Protein AF-A0A9D5YTJ4-F1 (afdb_monomer_lite)

pLDDT: mean 91.55, std 6.03, range [72.94, 97.75]

Radius of gyration: 20.95 Å; chains: 1; bounding box: 50×25×51 Å

Foldseek 3Di:
DDKDQFAQWDDDPDDIDGDPRGDPPKIWDKDFPDWDWADWDWDWDDDPPPPDIDIDIDTDIDTDIDTDDIDD

Secondary structure (DSSP, 8-state):
-EEE----EE-SSSS-EE-SS--TT-EEEEEEEEEEE---EEEEEEETTTTEEEEEEE--EEEEEEEEEEE-

Structure (mmCIF, N/CA/C/O backbone):
data_AF-A0A9D5YTJ4-F1
#
_entry.id   AF-A0A9D5YTJ4-F1
#
loop_
_atom_site.group_PDB
_atom_site.id
_atom_site.type_symbol
_atom_site.label_atom_id
_atom_site.label_alt_id
_atom_site.label_comp_id
_atom_site.label_asym_id
_atom_site.label_entity_id
_atom_site.label_seq_id
_atom_site.pdbx_PDB_ins_code
_atom_site.Cartn_x
_atom_site.Cartn_y
_atom_site.Cartn_z
_atom_site.occupancy
_atom_site.B_iso_or_equiv
_atom_site.auth_seq_id
_atom_site.auth_comp_id
_atom_site.auth_asym_id
_atom_site.auth_atom_id
_atom_site.pdbx_PDB_model_num
ATOM 1 N N . THR A 1 1 ? 1.435 -6.328 14.915 1.00 81.56 1 THR A N 1
ATOM 2 C CA . THR A 1 1 ? 0.046 -5.849 14.765 1.00 81.56 1 THR A CA 1
ATOM 3 C C . THR A 1 1 ? 0.070 -4.361 14.490 1.00 81.56 1 THR A C 1
ATOM 5 O O . THR A 1 1 ? 0.754 -3.652 15.212 1.00 81.56 1 THR A O 1
ATOM 8 N N . VAL A 1 2 ? -0.593 -3.910 13.429 1.00 91.12 2 VAL A N 1
ATOM 9 C CA . VAL A 1 2 ? -0.677 -2.514 12.974 1.00 91.12 2 VAL A CA 1
ATOM 10 C C . VAL A 1 2 ? -2.112 -2.040 13.191 1.00 91.12 2 VAL A C 1
ATOM 12 O O . VAL A 1 2 ? -3.044 -2.778 12.876 1.00 91.12 2 VAL A O 1
ATOM 15 N N . LYS A 1 3 ? -2.294 -0.838 13.740 1.00 91.88 3 LYS A N 1
ATOM 16 C CA . LYS A 1 3 ? -3.609 -0.205 13.879 1.00 91.88 3 LYS A CA 1
ATOM 17 C C . LYS A 1 3 ? -3.746 0.903 12.845 1.00 91.88 3 LYS A C 1
ATOM 19 O O . LYS A 1 3 ? -2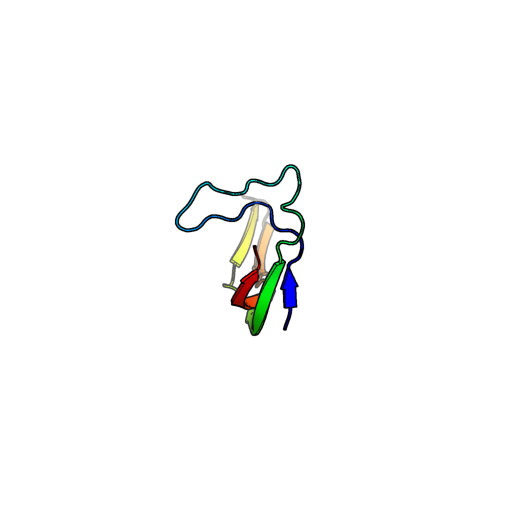.864 1.747 12.737 1.00 91.88 3 LYS A O 1
ATOM 24 N N . LEU A 1 4 ? -4.838 0.871 12.094 1.00 92.56 4 LEU A N 1
ATOM 25 C CA . LEU A 1 4 ? -5.227 1.914 11.153 1.00 92.56 4 LEU A CA 1
ATOM 26 C C . LEU A 1 4 ? -6.412 2.660 11.770 1.00 92.56 4 LEU A C 1
ATOM 28 O O . LEU A 1 4 ? -7.509 2.112 11.873 1.00 92.56 4 LEU A O 1
ATOM 32 N N . GLU A 1 5 ? -6.160 3.872 12.251 1.00 91.25 5 GLU A N 1
ATOM 33 C CA . GLU A 1 5 ? -7.131 4.672 13.016 1.00 91.25 5 GLU A CA 1
ATOM 34 C C . GLU A 1 5 ? -7.931 5.630 12.120 1.00 91.25 5 GLU A C 1
ATOM 36 O O . GLU A 1 5 ? -9.031 6.053 12.462 1.00 91.25 5 GLU A O 1
ATOM 41 N N . GLU A 1 6 ? -7.411 5.933 10.932 1.00 91.19 6 GLU A N 1
ATOM 42 C CA . GLU A 1 6 ? -8.052 6.822 9.966 1.00 91.19 6 GLU A CA 1
ATOM 43 C C . GLU A 1 6 ? -9.036 6.050 9.081 1.00 91.19 6 GLU A C 1
ATOM 45 O O . GLU A 1 6 ? -8.738 5.661 7.952 1.00 91.19 6 GLU A O 1
ATOM 50 N N . VAL A 1 7 ? -10.233 5.803 9.612 1.00 90.62 7 VAL A N 1
ATOM 51 C CA . VAL A 1 7 ? -11.303 5.107 8.889 1.00 90.62 7 VAL A CA 1
ATOM 52 C C . VAL A 1 7 ? -12.295 6.114 8.304 1.00 90.62 7 VAL A C 1
ATOM 54 O O . VAL A 1 7 ? -12.907 6.897 9.030 1.00 90.62 7 VAL A O 1
ATOM 57 N N . LEU A 1 8 ? -12.479 6.077 6.982 1.00 91.75 8 LEU A N 1
ATOM 58 C CA . LEU A 1 8 ? -13.356 7.001 6.246 1.00 91.75 8 LEU A CA 1
ATOM 59 C C . LEU A 1 8 ? -14.825 6.560 6.238 1.00 91.75 8 LEU A C 1
ATOM 61 O O . LEU A 1 8 ? -15.730 7.390 6.240 1.00 91.75 8 LEU A O 1
ATOM 65 N N . MET A 1 9 ? -15.075 5.253 6.217 1.00 89.56 9 MET A N 1
ATOM 66 C CA . MET A 1 9 ? -16.416 4.688 6.111 1.00 89.56 9 MET A CA 1
ATOM 67 C C . MET A 1 9 ? -16.431 3.280 6.696 1.00 89.56 9 MET A C 1
ATOM 69 O O . MET A 1 9 ? -15.477 2.524 6.512 1.00 89.56 9 MET A O 1
ATOM 73 N N . VAL A 1 10 ? -17.530 2.917 7.356 1.00 87.25 10 VAL A N 1
ATOM 74 C CA . VAL A 1 10 ? -17.804 1.537 7.766 1.00 87.25 10 VAL A CA 1
ATOM 75 C C . VAL A 1 10 ? -19.207 1.143 7.320 1.00 87.25 10 VAL A C 1
ATOM 77 O O . VAL A 1 10 ? -20.173 1.863 7.577 1.00 87.25 10 VAL A O 1
ATOM 80 N N . ALA A 1 11 ? -19.316 -0.005 6.655 1.00 86.50 11 ALA A N 1
ATOM 81 C CA . ALA A 1 11 ? -20.578 -0.582 6.208 1.00 86.50 11 ALA A CA 1
ATOM 82 C C . ALA A 1 11 ? -20.667 -2.059 6.619 1.00 86.50 11 ALA A C 1
ATOM 84 O O . ALA A 1 11 ? -19.659 -2.764 6.628 1.00 86.50 11 ALA A O 1
ATOM 85 N N . GLY A 1 12 ? -21.879 -2.496 6.954 1.00 81.75 12 GLY A N 1
ATOM 86 C CA . GLY A 1 12 ? -22.244 -3.872 7.301 1.00 81.75 12 GLY A CA 1
ATOM 87 C C . GLY A 1 12 ? -23.704 -4.111 6.909 1.00 81.75 12 GLY A C 1
ATOM 88 O O . GLY A 1 12 ? -24.168 -3.513 5.942 1.00 81.75 12 GLY A O 1
ATOM 89 N N . ASP A 1 13 ? -24.459 -4.883 7.690 1.00 72.94 13 ASP A N 1
ATOM 90 C CA . ASP A 1 13 ? -25.859 -5.240 7.377 1.00 72.94 13 ASP A CA 1
ATOM 91 C C . ASP A 1 13 ? -26.894 -4.117 7.642 1.00 72.94 13 ASP A C 1
ATOM 93 O O . ASP A 1 13 ? -28.095 -4.364 7.726 1.00 72.94 13 ASP A O 1
ATOM 97 N N . GLY A 1 14 ? -26.449 -2.864 7.786 1.00 74.44 14 GLY A N 1
ATOM 98 C CA . GLY A 1 14 ? -27.291 -1.706 8.105 1.00 74.44 14 GLY A CA 1
ATOM 99 C C . GLY A 1 14 ? -26.858 -0.425 7.388 1.00 74.44 14 GLY A C 1
ATOM 100 O O . GLY A 1 14 ? -26.044 -0.451 6.467 1.00 74.44 14 GLY A O 1
ATOM 101 N N . ALA A 1 15 ? -27.402 0.721 7.814 1.00 80.69 15 ALA A N 1
ATOM 102 C CA . ALA A 1 15 ? -27.059 2.012 7.216 1.00 80.69 15 ALA A CA 1
ATOM 103 C C . ALA A 1 15 ? -25.551 2.317 7.376 1.00 80.69 15 ALA A C 1
ATOM 105 O O . ALA A 1 15 ? -25.017 2.192 8.483 1.00 80.69 15 ALA A O 1
ATOM 106 N N . PRO A 1 16 ? -24.851 2.720 6.299 1.00 84.62 16 PRO A N 1
ATOM 107 C CA . PRO A 1 16 ? -23.414 2.953 6.344 1.00 84.62 16 PRO A CA 1
ATOM 108 C C . PRO A 1 16 ? -23.064 4.163 7.218 1.00 84.62 16 PRO A C 1
ATOM 110 O O . PRO A 1 16 ? -23.672 5.229 7.103 1.00 84.62 16 PRO A O 1
ATOM 113 N N . LYS A 1 17 ? -22.028 4.023 8.051 1.00 83.75 17 LYS A N 1
ATOM 114 C CA . LYS A 1 17 ? -21.431 5.142 8.788 1.00 83.75 17 LYS A CA 1
ATOM 115 C C . LYS A 1 17 ? -20.392 5.809 7.891 1.00 83.75 17 LYS A C 1
ATOM 117 O O . LYS A 1 17 ? -19.326 5.242 7.652 1.00 83.75 17 LYS A O 1
ATOM 122 N N . VAL A 1 18 ? -20.702 7.002 7.397 1.00 86.50 18 VAL A N 1
ATOM 123 C CA . VAL A 1 18 ? -19.793 7.805 6.566 1.00 86.50 18 VAL A CA 1
ATOM 124 C C . VAL A 1 18 ? -19.146 8.881 7.434 1.00 86.50 18 VAL A C 1
ATOM 126 O O . VAL A 1 18 ? -19.839 9.627 8.126 1.00 86.50 18 VAL A O 1
ATOM 129 N N . GLY A 1 19 ? -17.816 8.939 7.431 1.00 84.81 19 GLY A N 1
ATOM 130 C CA . GLY A 1 19 ? -17.048 9.955 8.139 1.00 84.81 19 GLY A CA 1
ATOM 131 C C . GLY A 1 19 ? -17.058 11.297 7.407 1.00 84.81 19 GLY A C 1
ATOM 132 O O . GLY A 1 19 ? -17.082 11.356 6.181 1.00 84.81 19 GLY A O 1
ATOM 133 N N . ALA A 1 20 ? -16.997 12.387 8.168 1.00 82.06 20 ALA A N 1
ATOM 134 C CA . ALA A 1 20 ? -16.797 13.738 7.650 1.00 82.06 20 ALA A CA 1
ATOM 135 C C . ALA A 1 20 ? -15.877 14.508 8.614 1.00 82.06 20 ALA A C 1
ATOM 137 O O . ALA A 1 20 ? -16.377 15.283 9.431 1.00 82.06 20 ALA A O 1
ATOM 138 N N . PRO A 1 21 ? -14.548 14.282 8.626 1.00 86.75 21 PRO A N 1
ATOM 139 C CA . PRO A 1 21 ? -13.712 13.551 7.658 1.00 86.75 21 PRO A CA 1
ATOM 140 C C . PRO A 1 21 ? -13.409 12.077 8.002 1.00 86.75 21 PRO A C 1
ATOM 142 O O . PRO A 1 21 ? -13.034 11.323 7.114 1.00 86.75 21 PRO A O 1
ATOM 145 N N . LEU A 1 22 ? -13.562 11.658 9.264 1.00 88.94 22 LEU A N 1
ATOM 146 C CA . LEU A 1 22 ? -13.281 10.297 9.754 1.00 88.94 22 LEU A CA 1
ATOM 147 C C . LEU A 1 22 ? -14.456 9.778 10.596 1.00 88.94 22 LEU A C 1
ATOM 149 O O . LEU A 1 22 ? -15.203 10.568 11.181 1.00 88.94 22 LEU A O 1
ATOM 153 N N . VAL A 1 23 ? -14.610 8.458 10.698 1.00 85.50 23 VAL A N 1
ATOM 154 C CA . VAL A 1 23 ? -15.577 7.814 11.599 1.00 85.50 23 VAL A CA 1
ATOM 155 C C . VAL A 1 23 ? -14.976 7.748 13.007 1.00 85.50 23 VAL A C 1
ATOM 157 O O . VAL A 1 23 ? -14.010 7.029 13.254 1.00 85.50 23 VAL A O 1
ATOM 160 N N . LYS A 1 24 ? -15.533 8.510 13.957 1.00 82.00 24 LYS A N 1
ATOM 161 C CA . LYS A 1 24 ? -15.017 8.561 15.338 1.00 82.00 24 LYS A CA 1
ATOM 162 C C . LYS A 1 24 ? -15.111 7.193 16.019 1.00 82.00 24 LYS A C 1
ATOM 164 O O . LYS A 1 24 ? -16.184 6.604 16.072 1.00 82.00 24 LYS A O 1
ATOM 169 N N . GLY A 1 25 ? -13.997 6.744 16.598 1.00 82.81 25 GLY A N 1
ATOM 170 C CA . GLY A 1 25 ? -13.918 5.490 17.355 1.00 82.81 25 GLY A CA 1
ATOM 171 C C . GLY A 1 25 ? -13.760 4.231 16.498 1.00 82.81 25 GLY A C 1
ATOM 172 O O . GLY A 1 25 ? -13.597 3.147 17.063 1.00 82.81 25 GLY A O 1
ATOM 173 N N . ALA A 1 26 ? -13.758 4.370 15.168 1.00 87.38 26 ALA A N 1
ATOM 174 C CA . ALA A 1 26 ? -13.468 3.272 14.264 1.00 87.38 26 ALA A CA 1
ATOM 175 C C . ALA A 1 26 ? -11.957 3.006 14.193 1.00 87.38 26 ALA A C 1
ATOM 177 O O . ALA A 1 26 ? -11.143 3.927 14.210 1.00 87.38 26 ALA A O 1
ATOM 178 N N .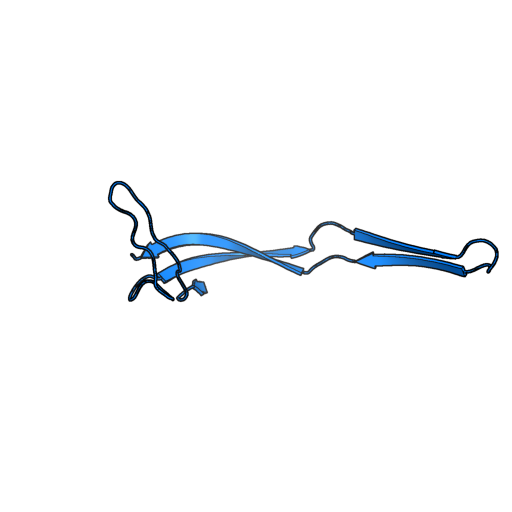 SER A 1 27 ? -11.574 1.734 14.121 1.00 90.12 27 SER A N 1
ATOM 179 C CA . SER A 1 27 ? -10.180 1.332 13.924 1.00 90.12 27 SER A CA 1
ATOM 180 C C . SER A 1 27 ? -10.105 -0.031 13.254 1.00 90.12 27 SER A C 1
ATOM 182 O O . SER A 1 27 ? -10.906 -0.919 13.545 1.00 90.12 27 SER A O 1
ATOM 184 N N . VAL A 1 28 ? -9.121 -0.213 12.380 1.00 92.69 28 VAL A N 1
ATOM 185 C CA . VAL A 1 28 ? -8.854 -1.493 11.720 1.00 92.69 28 VAL A CA 1
ATOM 186 C C . VAL A 1 28 ? -7.559 -2.075 12.268 1.00 92.69 28 VAL A C 1
ATOM 188 O O . VAL A 1 28 ? -6.505 -1.438 12.228 1.00 92.69 28 VAL A O 1
ATOM 191 N N . THR A 1 29 ? -7.632 -3.300 12.782 1.00 93.94 29 THR A N 1
ATOM 192 C CA . THR A 1 29 ? -6.467 -4.030 13.282 1.00 93.94 29 THR A CA 1
ATOM 193 C C . THR A 1 29 ? -5.958 -4.974 12.201 1.00 93.94 29 THR A C 1
ATOM 195 O O . THR A 1 29 ? -6.681 -5.853 11.730 1.00 93.94 29 THR A O 1
ATOM 198 N N . ALA A 1 30 ? -4.689 -4.822 11.828 1.00 94.50 30 ALA A N 1
ATOM 199 C CA . ALA A 1 30 ? -4.026 -5.623 10.809 1.00 94.50 30 ALA A CA 1
ATOM 200 C C . ALA A 1 30 ? -2.767 -6.319 11.346 1.00 94.50 30 ALA A C 1
ATOM 202 O O . ALA A 1 30 ? -2.141 -5.906 12.325 1.00 94.50 30 ALA A O 1
ATOM 203 N N . GLU A 1 31 ? -2.357 -7.388 10.681 1.00 95.00 31 GLU A N 1
ATOM 204 C CA . GLU A 1 31 ? -1.095 -8.082 10.910 1.00 95.00 31 GLU A CA 1
ATOM 205 C C . GLU A 1 31 ? -0.222 -8.011 9.662 1.00 95.00 31 GLU A C 1
ATOM 207 O O . GLU A 1 31 ? -0.714 -8.151 8.546 1.00 95.00 31 GLU A O 1
ATOM 212 N N . VAL A 1 32 ? 1.079 -7.798 9.860 1.00 94.88 32 VAL A N 1
ATOM 213 C CA . VAL A 1 32 ? 2.061 -7.859 8.777 1.00 94.88 32 VAL A CA 1
ATOM 214 C C . VAL A 1 32 ? 2.342 -9.325 8.491 1.00 94.88 32 VAL A C 1
ATOM 216 O O . VAL A 1 32 ? 2.836 -10.025 9.370 1.00 94.88 32 VAL A O 1
ATOM 219 N N . LEU A 1 33 ? 2.024 -9.775 7.280 1.00 93.69 33 LEU A N 1
ATOM 220 C CA . LEU A 1 33 ? 2.357 -11.125 6.834 1.00 93.69 33 LEU A CA 1
ATOM 221 C C . LEU A 1 33 ? 3.789 -11.179 6.306 1.00 93.69 33 LEU A C 1
ATOM 223 O O . LEU A 1 33 ? 4.582 -12.003 6.746 1.00 93.69 33 LEU A O 1
ATOM 227 N N . GLU A 1 34 ? 4.124 -10.285 5.377 1.00 92.94 34 GLU A N 1
ATOM 228 C CA . GLU A 1 34 ? 5.433 -10.277 4.733 1.00 92.94 34 GLU A CA 1
ATOM 229 C C . GLU A 1 34 ? 5.827 -8.896 4.200 1.00 92.94 34 GLU A C 1
ATOM 231 O O . GLU A 1 34 ? 5.003 -7.992 4.026 1.00 92.94 34 GLU A O 1
ATOM 236 N N . GLN A 1 35 ? 7.124 -8.762 3.925 1.00 95.06 35 GLN A N 1
ATOM 237 C CA . GLN A 1 35 ? 7.726 -7.628 3.236 1.00 95.06 35 GLN A CA 1
ATOM 238 C C . GLN A 1 35 ? 8.242 -8.116 1.883 1.00 95.06 35 GLN A C 1
ATOM 240 O O . GLN A 1 35 ? 9.252 -8.816 1.806 1.00 95.06 35 GLN A O 1
ATOM 245 N N . ALA A 1 36 ? 7.533 -7.761 0.818 1.00 94.50 36 ALA A N 1
ATOM 246 C CA . ALA A 1 36 ? 7.772 -8.269 -0.523 1.00 94.50 36 ALA A CA 1
ATOM 247 C C . ALA A 1 36 ? 8.278 -7.170 -1.462 1.00 94.50 36 ALA A C 1
ATOM 249 O O . ALA A 1 36 ? 8.091 -5.973 -1.246 1.00 94.50 36 ALA A O 1
ATOM 250 N N . LYS A 1 37 ? 8.915 -7.585 -2.558 1.00 96.19 37 LYS A N 1
ATOM 251 C CA . LYS A 1 37 ? 9.187 -6.704 -3.698 1.00 96.19 37 LYS A CA 1
ATOM 252 C C . LYS A 1 37 ? 8.122 -6.953 -4.753 1.00 96.19 37 LYS A C 1
ATOM 254 O O . LYS A 1 37 ? 7.987 -8.086 -5.207 1.00 96.19 37 LYS A O 1
ATOM 259 N N . GLY A 1 38 ? 7.426 -5.901 -5.172 1.00 94.81 38 GLY A N 1
ATOM 260 C CA . GLY A 1 38 ? 6.450 -5.958 -6.256 1.00 94.81 38 GLY A CA 1
ATOM 261 C C . GLY A 1 38 ? 7.082 -6.320 -7.600 1.00 94.81 38 GLY A C 1
ATOM 262 O O . GLY A 1 38 ? 8.298 -6.524 -7.723 1.00 94.81 38 GLY A O 1
ATOM 263 N N . ASP A 1 39 ? 6.260 -6.400 -8.635 1.00 96.25 39 ASP A N 1
ATOM 264 C CA . ASP A 1 39 ? 6.728 -6.788 -9.960 1.00 96.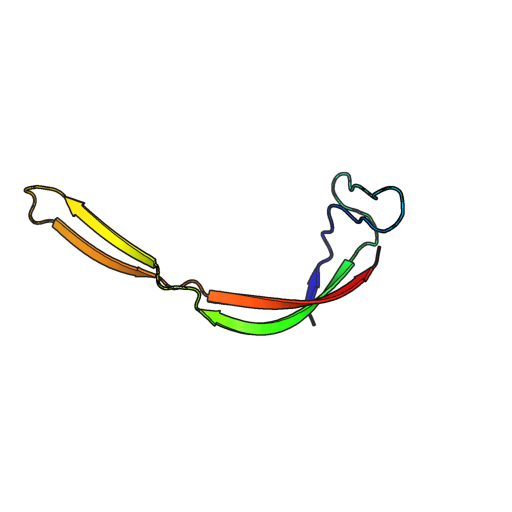25 39 ASP A CA 1
ATOM 265 C C . ASP A 1 39 ? 7.764 -5.819 -10.528 1.00 96.25 39 ASP A C 1
ATOM 267 O O . ASP A 1 39 ? 7.835 -4.634 -10.187 1.00 96.25 39 ASP A O 1
ATOM 271 N N . LYS A 1 40 ? 8.641 -6.355 -11.379 1.00 97.00 40 LYS A N 1
ATOM 272 C CA . LYS A 1 40 ? 9.710 -5.563 -11.978 1.00 97.00 40 LYS A CA 1
ATOM 273 C C . LYS A 1 40 ? 9.153 -4.702 -13.101 1.00 97.00 40 LYS A C 1
ATOM 275 O O . LYS A 1 40 ? 8.844 -5.200 -14.177 1.00 97.00 40 LYS A O 1
ATOM 280 N N . VAL A 1 41 ? 9.137 -3.394 -12.882 1.00 97.06 41 VAL A N 1
ATOM 281 C CA . VAL A 1 41 ? 8.799 -2.409 -13.908 1.00 97.06 41 VAL A CA 1
ATOM 282 C C . VAL A 1 41 ? 10.070 -2.009 -14.650 1.00 97.06 41 VAL A C 1
ATOM 284 O O . VAL A 1 41 ? 11.087 -1.671 -14.043 1.00 97.06 41 VAL A O 1
ATOM 287 N N . ILE A 1 42 ? 10.035 -2.053 -15.981 1.00 96.69 42 ILE A N 1
ATOM 288 C CA . ILE A 1 42 ? 11.160 -1.641 -16.824 1.00 96.69 42 ILE A CA 1
ATOM 289 C C . ILE A 1 42 ? 10.922 -0.211 -17.300 1.00 96.69 42 ILE A C 1
ATOM 291 O O . ILE A 1 42 ? 10.040 0.047 -18.113 1.00 96.69 42 ILE A O 1
ATOM 295 N N . VAL A 1 43 ? 11.771 0.712 -16.857 1.00 96.75 43 VAL A N 1
ATOM 296 C CA . VAL A 1 43 ? 11.800 2.088 -17.353 1.00 96.75 43 VAL A CA 1
ATOM 297 C C . VAL A 1 43 ? 12.794 2.164 -18.506 1.00 96.75 43 VAL A C 1
ATOM 299 O O . VAL A 1 43 ? 14.013 2.131 -18.310 1.00 96.75 43 VAL A O 1
ATOM 302 N N . PHE A 1 44 ? 12.275 2.260 -19.727 1.00 97.25 44 PHE A N 1
ATOM 303 C CA . PHE A 1 44 ? 13.073 2.426 -20.936 1.00 97.25 44 PHE A CA 1
ATOM 304 C C . PHE A 1 44 ? 12.931 3.845 -21.486 1.00 97.25 44 PHE A C 1
ATOM 306 O O . PHE A 1 44 ? 11.826 4.322 -21.725 1.00 97.25 44 PHE A O 1
ATOM 313 N N . LYS A 1 45 ? 14.060 4.520 -21.711 1.00 97.25 45 LYS A N 1
ATOM 314 C CA . LYS A 1 45 ? 14.118 5.851 -22.326 1.00 97.25 45 LYS A CA 1
ATOM 315 C C . LYS A 1 45 ? 14.963 5.770 -23.592 1.00 97.25 45 LYS A C 1
ATOM 317 O O . LYS A 1 45 ? 16.088 5.273 -23.548 1.00 97.25 45 LYS A O 1
ATOM 322 N N . LYS A 1 46 ? 14.449 6.270 -24.718 1.00 96.88 46 LYS A N 1
ATOM 323 C CA . LYS A 1 46 ? 15.162 6.329 -26.004 1.00 96.88 46 LYS A CA 1
ATOM 324 C C . LYS A 1 46 ? 14.842 7.634 -26.719 1.00 96.88 46 LYS A C 1
ATOM 326 O O . LYS A 1 46 ? 13.683 8.021 -26.792 1.00 96.88 46 LYS A O 1
ATOM 331 N N . LYS A 1 47 ? 15.860 8.272 -27.299 1.00 96.94 47 LYS A N 1
ATOM 332 C CA . LYS A 1 47 ? 15.703 9.456 -28.153 1.00 96.94 47 LYS A CA 1
ATOM 333 C C . LYS A 1 47 ? 16.174 9.092 -29.559 1.00 96.94 47 LYS A C 1
ATOM 335 O O . LYS A 1 47 ? 17.316 8.666 -29.749 1.00 96.94 47 LYS A O 1
ATOM 340 N N . ARG A 1 48 ? 15.278 9.188 -30.545 1.00 96.69 48 ARG A N 1
ATOM 341 C CA . ARG A 1 48 ? 15.560 8.802 -31.938 1.00 96.69 48 ARG A CA 1
ATOM 342 C C . ARG A 1 48 ? 16.698 9.668 -32.500 1.00 96.69 48 ARG A C 1
ATOM 344 O O . ARG A 1 48 ? 16.694 10.867 -32.278 1.00 96.69 48 ARG A O 1
ATOM 351 N N . ARG A 1 49 ? 17.650 9.058 -33.223 1.00 95.94 49 ARG A N 1
ATOM 352 C CA . ARG A 1 49 ? 18.800 9.719 -33.893 1.00 95.94 49 ARG A CA 1
ATOM 353 C C . ARG A 1 49 ? 19.801 10.458 -32.981 1.00 95.94 49 ARG A C 1
ATOM 355 O O . ARG A 1 49 ? 20.682 11.125 -33.496 1.00 95.94 49 ARG A O 1
ATOM 362 N N . HIS A 1 50 ? 19.733 10.296 -31.658 1.00 96.38 50 HIS A N 1
ATOM 363 C CA . HIS A 1 50 ? 20.684 10.926 -30.721 1.00 96.38 50 HIS A CA 1
ATOM 364 C C . HIS A 1 50 ? 21.584 9.924 -29.981 1.00 96.38 50 HIS A C 1
ATOM 366 O O . HIS A 1 50 ? 22.163 10.263 -28.956 1.00 96.38 50 HIS A O 1
ATOM 372 N N . ASN A 1 51 ? 21.631 8.665 -30.434 1.00 95.00 51 ASN A N 1
ATOM 373 C CA . ASN A 1 51 ? 22.324 7.545 -29.775 1.00 95.00 51 ASN A CA 1
ATO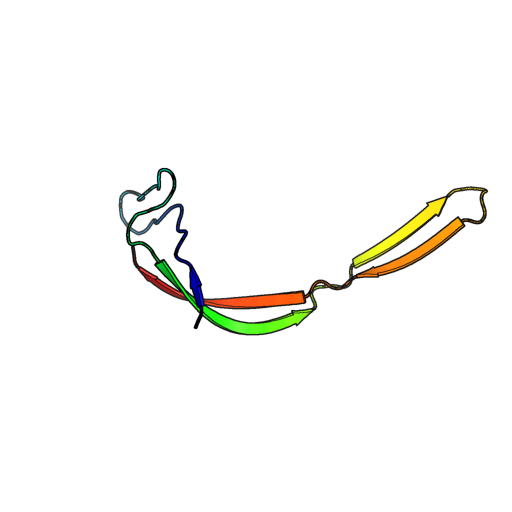M 374 C C . ASN A 1 51 ? 22.011 7.376 -28.265 1.00 95.00 51 ASN A C 1
ATOM 376 O O . ASN A 1 51 ? 22.706 6.678 -27.533 1.00 95.00 51 ASN A O 1
ATOM 380 N N . TYR A 1 52 ? 20.926 7.993 -27.788 1.00 96.62 52 TYR A N 1
ATOM 381 C CA . TYR A 1 52 ? 20.497 7.950 -26.398 1.00 96.62 52 TYR A CA 1
ATOM 382 C C . TYR A 1 52 ? 19.525 6.789 -26.197 1.00 96.62 52 TYR A C 1
ATOM 384 O O . TYR A 1 52 ? 18.405 6.797 -26.726 1.00 96.62 52 TYR A O 1
ATOM 392 N N . ARG A 1 53 ? 19.945 5.801 -25.401 1.00 96.19 53 ARG A N 1
ATOM 393 C CA . ARG A 1 53 ? 19.082 4.748 -24.855 1.00 96.19 53 ARG A CA 1
ATOM 394 C C . ARG A 1 53 ? 19.491 4.441 -23.412 1.00 96.19 53 ARG A C 1
ATOM 396 O O . ARG A 1 53 ? 20.676 4.299 -23.126 1.00 96.19 53 ARG A O 1
ATOM 403 N N . ARG A 1 54 ? 18.523 4.292 -22.511 1.00 96.31 54 ARG A N 1
ATOM 404 C CA . ARG A 1 54 ? 18.714 3.845 -21.122 1.00 96.31 54 ARG A CA 1
ATOM 405 C C . ARG A 1 54 ? 17.613 2.851 -20.765 1.00 96.31 54 ARG A C 1
ATOM 407 O O . ARG A 1 54 ? 16.462 3.049 -21.144 1.00 96.31 54 ARG A O 1
ATOM 414 N N . LYS A 1 55 ? 17.965 1.793 -20.039 1.00 96.75 55 LYS A N 1
ATOM 415 C CA . LYS A 1 55 ? 17.028 0.799 -19.507 1.00 96.75 55 LYS A CA 1
ATOM 416 C C . LYS A 1 55 ? 17.333 0.636 -18.024 1.00 96.75 55 LYS A C 1
ATOM 418 O O . LYS A 1 55 ? 18.459 0.289 -17.692 1.00 96.75 55 LYS A O 1
ATOM 423 N N . ASN A 1 56 ? 16.357 0.901 -17.164 1.00 97.00 56 ASN A N 1
ATOM 424 C CA . ASN A 1 56 ? 16.464 0.653 -15.731 1.00 97.00 56 ASN A CA 1
ATOM 425 C C . ASN A 1 56 ? 15.311 -0.239 -15.264 1.00 97.00 56 ASN A C 1
ATOM 427 O O . ASN A 1 56 ? 14.218 -0.180 -15.824 1.00 97.00 56 ASN A O 1
ATOM 431 N N . GLY A 1 57 ? 15.556 -1.077 -14.262 1.00 97.69 57 GLY A N 1
ATOM 432 C CA . GLY A 1 57 ? 14.515 -1.861 -13.606 1.00 97.69 57 GLY A CA 1
ATOM 433 C C . GLY A 1 57 ? 14.176 -1.256 -12.250 1.00 97.69 57 GLY A C 1
ATOM 434 O O . GLY A 1 57 ? 15.083 -0.911 -11.502 1.00 97.69 57 GLY A O 1
ATOM 435 N N . HIS A 1 58 ? 12.891 -1.176 -11.923 1.00 97.38 58 HIS A N 1
ATOM 436 C CA . HIS A 1 58 ? 12.400 -0.789 -10.603 1.00 97.38 58 HIS A CA 1
ATOM 437 C C . HIS A 1 58 ? 11.594 -1.932 -9.991 1.00 97.38 58 HIS A C 1
ATOM 439 O O . HIS A 1 58 ? 10.827 -2.587 -10.697 1.00 97.38 58 HIS A O 1
ATOM 445 N N . ARG A 1 59 ? 11.765 -2.174 -8.689 1.00 97.75 59 ARG A N 1
ATOM 446 C CA . ARG A 1 59 ? 10.875 -3.030 -7.893 1.00 97.75 59 ARG A CA 1
ATOM 447 C C . ARG A 1 59 ? 10.511 -2.270 -6.630 1.00 97.75 59 ARG A C 1
ATOM 449 O O . ARG A 1 59 ? 11.404 -1.893 -5.875 1.00 97.75 59 ARG A O 1
ATOM 456 N N . GLN A 1 60 ? 9.222 -2.053 -6.417 1.00 97.56 60 GLN A N 1
ATOM 457 C CA . GLN A 1 60 ? 8.728 -1.345 -5.242 1.00 97.56 60 GLN A CA 1
ATOM 458 C C . GLN A 1 60 ? 8.719 -2.279 -4.027 1.00 97.56 60 GLN A C 1
ATOM 460 O O . GLN A 1 60 ? 8.324 -3.436 -4.156 1.00 97.56 60 GLN A O 1
ATOM 465 N N . ASN A 1 61 ? 9.132 -1.788 -2.859 1.00 97.12 61 ASN A N 1
ATOM 466 C CA . ASN A 1 61 ? 8.937 -2.515 -1.604 1.00 97.12 61 ASN A CA 1
ATOM 467 C C . ASN A 1 61 ? 7.469 -2.391 -1.174 1.00 97.12 61 ASN A C 1
ATOM 469 O O . ASN A 1 61 ? 6.914 -1.292 -1.189 1.00 97.12 61 ASN A O 1
ATOM 473 N N . LEU A 1 62 ? 6.859 -3.511 -0.806 1.00 96.62 62 LEU A N 1
ATOM 474 C CA . LEU A 1 62 ? 5.463 -3.632 -0.409 1.00 96.62 62 LEU A CA 1
ATOM 475 C C . LEU A 1 62 ? 5.383 -4.353 0.935 1.00 96.62 62 LEU A C 1
ATOM 477 O O . LEU A 1 62 ? 6.097 -5.328 1.164 1.00 96.62 62 LEU A O 1
ATOM 481 N N . THR A 1 63 ? 4.475 -3.904 1.794 1.00 96.19 63 THR A N 1
ATOM 482 C CA . THR A 1 63 ? 4.119 -4.608 3.027 1.00 96.19 63 THR A CA 1
ATOM 483 C C . THR A 1 63 ? 2.758 -5.251 2.836 1.00 96.19 63 THR A C 1
ATOM 485 O O . THR A 1 63 ? 1.772 -4.552 2.605 1.00 96.19 63 THR A O 1
ATOM 488 N N . VAL A 1 64 ? 2.691 -6.575 2.940 1.00 94.12 64 VAL A N 1
ATO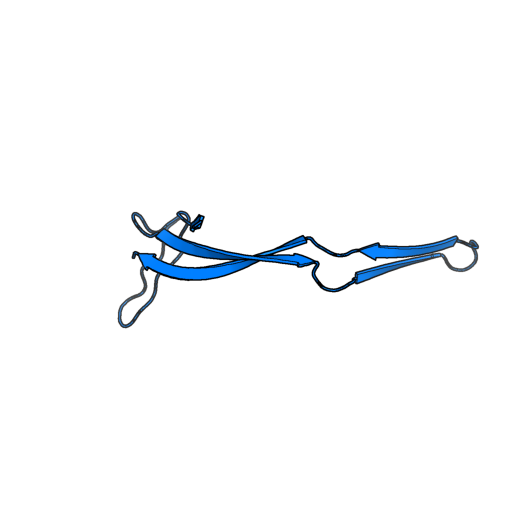M 489 C CA . VAL A 1 64 ? 1.424 -7.301 2.841 1.00 94.12 64 VAL A CA 1
ATOM 490 C C . VAL A 1 64 ? 0.793 -7.356 4.225 1.00 94.12 64 VAL A C 1
ATOM 492 O O . VAL A 1 64 ? 1.364 -7.913 5.165 1.00 94.12 64 VAL A O 1
ATOM 495 N N . LEU A 1 65 ? -0.393 -6.763 4.343 1.00 94.94 65 LEU A N 1
ATOM 496 C CA . LEU A 1 65 ? -1.171 -6.733 5.575 1.00 94.94 65 LEU A CA 1
ATOM 497 C C . LEU A 1 65 ? -2.384 -7.658 5.456 1.00 94.94 65 LEU A C 1
ATOM 499 O O . LEU A 1 65 ? -3.127 -7.593 4.479 1.00 94.94 65 LEU A O 1
ATOM 503 N N . ARG A 1 66 ? -2.617 -8.482 6.478 1.00 93.81 66 ARG A N 1
ATOM 504 C CA . ARG A 1 66 ? -3.878 -9.207 6.670 1.00 93.81 66 ARG A CA 1
ATOM 505 C C . ARG A 1 66 ? -4.738 -8.452 7.668 1.00 93.81 66 ARG A C 1
ATOM 507 O O . ARG A 1 66 ? -4.290 -8.167 8.776 1.00 93.81 66 ARG A O 1
ATOM 514 N N . ILE A 1 67 ? -5.979 -8.169 7.294 1.00 94.25 67 ILE A N 1
ATOM 515 C CA . ILE A 1 67 ? -6.955 -7.554 8.194 1.00 94.25 67 ILE A CA 1
ATOM 516 C C . ILE A 1 67 ? -7.451 -8.623 9.172 1.00 94.25 67 ILE A C 1
ATOM 518 O O . ILE A 1 67 ? -7.862 -9.699 8.742 1.00 94.25 67 ILE A O 1
ATOM 522 N N . LYS A 1 68 ? -7.356 -8.347 10.477 1.00 93.56 68 LYS A N 1
ATOM 523 C CA . LYS A 1 68 ? -7.812 -9.255 11.541 1.00 93.56 68 LYS A CA 1
ATOM 524 C C . LYS A 1 68 ? -9.176 -8.863 12.083 1.00 93.56 68 LYS A C 1
ATOM 526 O O . LYS A 1 68 ? -10.007 -9.735 12.284 1.00 93.56 68 LYS A O 1
ATOM 531 N N . ASP A 1 69 ? -9.368 -7.576 12.346 1.00 91.44 69 ASP A N 1
ATOM 532 C CA . ASP A 1 69 ? -10.561 -7.079 13.021 1.00 91.44 69 ASP A CA 1
ATOM 533 C C . ASP A 1 69 ? -10.889 -5.652 12.576 1.00 91.44 69 ASP A C 1
ATOM 535 O O . ASP A 1 69 ? -9.985 -4.857 12.289 1.00 91.44 69 ASP A O 1
ATOM 539 N N . ILE A 1 70 ? -12.183 -5.342 12.522 1.00 90.25 70 ILE A N 1
ATOM 540 C CA . ILE A 1 70 ? -12.712 -4.022 12.184 1.00 90.25 70 ILE A CA 1
ATOM 541 C C . ILE A 1 70 ? -13.607 -3.584 13.339 1.00 90.25 70 ILE A C 1
ATOM 543 O O . ILE A 1 70 ? -14.695 -4.120 13.535 1.00 90.25 70 ILE A O 1
ATOM 547 N N . LYS A 1 71 ? -13.160 -2.571 14.078 1.00 85.12 71 LYS A N 1
ATOM 548 C CA . LYS A 1 71 ? -13.940 -1.931 15.134 1.00 85.12 71 LYS A CA 1
ATOM 549 C C . LYS A 1 71 ? -14.642 -0.702 14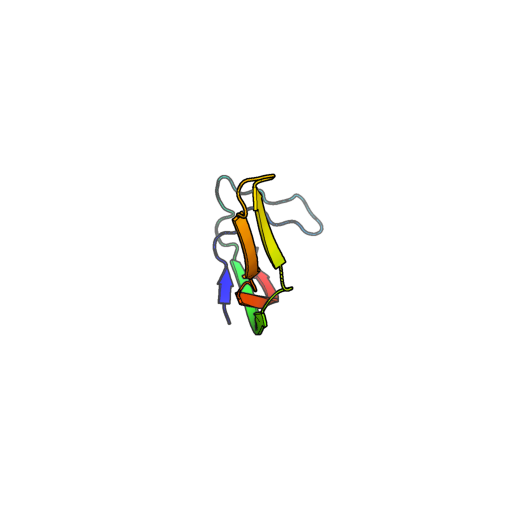.559 1.00 85.12 71 LYS A C 1
ATOM 551 O O . LYS A 1 71 ? -13.981 0.140 13.951 1.00 85.12 71 LYS A O 1
ATOM 556 N N . ALA A 1 72 ? -15.959 -0.619 14.744 1.00 76.50 72 ALA A N 1
ATOM 557 C CA . ALA A 1 72 ? -16.864 0.333 14.090 1.00 76.50 72 ALA A CA 1
ATOM 558 C C . ALA A 1 72 ? -17.660 1.206 15.066 1.00 76.50 72 ALA A C 1
ATOM 560 O O . ALA A 1 72 ? -17.810 0.807 16.240 1.00 76.50 72 ALA A O 1
#

Sequence (72 aa):
TVKLEEVLMVAGDGAPKVGAPLVKGASVTAEVLEQAKGDKVIVFKKKRRHNYRRKNGHRQNLTVLRIKDIKA